Protein AF-A0A662RLG1-F1 (afdb_monomer)

Structure (mmCIF, N/CA/C/O backbone):
data_AF-A0A662RLG1-F1
#
_entry.id   AF-A0A662RLG1-F1
#
loop_
_atom_site.group_PDB
_atom_site.id
_atom_site.type_symbol
_atom_site.label_atom_id
_atom_site.label_alt_id
_atom_site.label_comp_id
_atom_site.label_asym_id
_atom_site.label_entity_id
_atom_site.label_seq_id
_atom_site.pdbx_PDB_ins_code
_atom_site.Cartn_x
_atom_site.Cartn_y
_atom_site.Cartn_z
_atom_site.occupancy
_atom_site.B_iso_or_equiv
_atom_site.auth_seq_id
_atom_site.auth_comp_id
_atom_site.auth_asym_id
_atom_site.auth_atom_id
_atom_site.pdbx_PDB_model_num
ATOM 1 N N . MET A 1 1 ? -7.743 -9.412 3.024 1.00 94.62 1 MET A N 1
ATOM 2 C CA . MET A 1 1 ? -6.573 -8.626 2.579 1.00 94.62 1 MET A CA 1
ATOM 3 C C . MET A 1 1 ? -7.045 -7.561 1.596 1.00 94.62 1 MET A C 1
ATOM 5 O O . MET A 1 1 ? -7.897 -7.882 0.775 1.00 94.62 1 MET A O 1
ATOM 9 N N . LEU A 1 2 ? -6.546 -6.326 1.684 1.00 97.62 2 LEU A N 1
ATOM 10 C CA . LEU A 1 2 ? -6.850 -5.233 0.754 1.00 97.62 2 LEU A CA 1
ATOM 11 C C . LEU A 1 2 ? -5.722 -5.085 -0.276 1.00 97.62 2 LEU A C 1
ATOM 13 O O . LEU A 1 2 ? -4.575 -4.855 0.095 1.00 97.62 2 LEU A O 1
ATOM 17 N N . GLY A 1 3 ? -6.049 -5.191 -1.562 1.00 97.00 3 GLY A N 1
ATOM 18 C CA . GLY A 1 3 ? -5.116 -4.896 -2.652 1.00 97.00 3 GLY A CA 1
ATOM 19 C C . GLY A 1 3 ? -5.115 -3.411 -3.018 1.00 97.00 3 GLY A C 1
ATOM 20 O O . GLY A 1 3 ? -6.165 -2.771 -3.035 1.00 97.00 3 GLY A O 1
ATOM 21 N N . THR A 1 4 ? -3.946 -2.867 -3.357 1.00 97.25 4 THR A N 1
ATOM 22 C CA . THR A 1 4 ? -3.765 -1.424 -3.625 1.00 97.25 4 THR A CA 1
ATOM 23 C C . THR A 1 4 ? -3.626 -1.065 -5.111 1.00 97.25 4 THR A C 1
ATOM 25 O O . THR A 1 4 ? -3.422 0.096 -5.458 1.00 97.25 4 THR A O 1
ATOM 28 N N . SER A 1 5 ? -3.811 -2.019 -6.031 1.00 95.81 5 SER A N 1
ATOM 29 C CA . SER A 1 5 ? -3.735 -1.753 -7.477 1.00 95.81 5 SER A CA 1
ATOM 30 C C . SER A 1 5 ? -4.7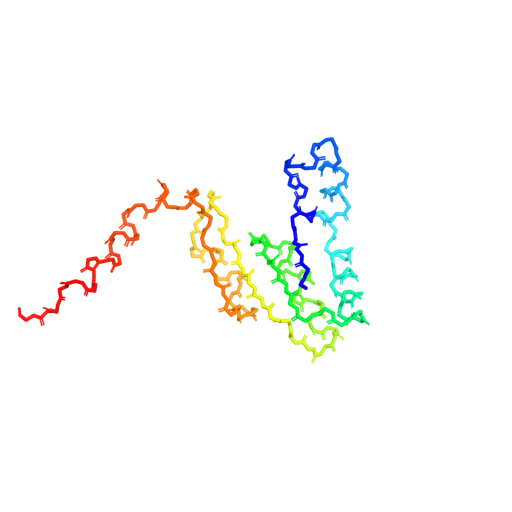49 -0.719 -8.003 1.00 95.81 5 SER A C 1
ATOM 32 O O . SER A 1 5 ? -4.381 0.035 -8.914 1.00 95.81 5 SER A O 1
ATOM 34 N N . PRO A 1 6 ? -5.984 -0.584 -7.461 1.00 95.62 6 PRO A N 1
ATOM 35 C CA . PRO A 1 6 ? -6.868 0.509 -7.861 1.00 95.62 6 PRO A CA 1
ATOM 36 C C . PRO A 1 6 ? -6.279 1.873 -7.500 1.00 95.62 6 PRO A C 1
ATOM 38 O O . PRO A 1 6 ? -6.449 2.824 -8.252 1.00 95.62 6 PRO A O 1
ATOM 41 N N . PHE A 1 7 ? -5.528 1.982 -6.402 1.00 97.25 7 PHE A N 1
ATOM 42 C CA . PHE A 1 7 ? -5.014 3.267 -5.925 1.00 97.25 7 PHE A CA 1
ATOM 43 C C . PHE A 1 7 ? -4.028 3.913 -6.888 1.00 97.25 7 PHE A C 1
ATOM 45 O O . PHE A 1 7 ? -4.020 5.131 -7.036 1.00 97.25 7 PHE A O 1
ATOM 52 N N . ILE A 1 8 ? -3.251 3.100 -7.602 1.00 95.31 8 ILE A N 1
ATOM 53 C CA . ILE A 1 8 ? -2.325 3.582 -8.631 1.00 95.31 8 ILE A CA 1
ATOM 54 C C . ILE A 1 8 ? -2.990 3.744 -10.004 1.00 95.31 8 ILE A C 1
ATOM 56 O O . ILE A 1 8 ? -2.367 4.281 -10.923 1.00 95.31 8 ILE A O 1
ATOM 60 N N . GLY A 1 9 ? -4.239 3.291 -10.155 1.00 95.75 9 GLY A N 1
ATOM 61 C CA . GLY A 1 9 ? -4.904 3.178 -11.449 1.00 95.75 9 GLY A CA 1
ATOM 62 C C . GLY A 1 9 ? -4.171 2.207 -12.370 1.00 95.75 9 GLY A C 1
ATOM 63 O O . GLY A 1 9 ? -3.779 2.585 -13.469 1.00 95.75 9 GLY A O 1
ATOM 64 N N . ALA A 1 10 ? -3.937 0.974 -11.912 1.00 94.31 10 ALA A N 1
ATOM 65 C CA . ALA A 1 10 ? -3.204 -0.022 -12.691 1.00 94.31 10 ALA A CA 1
ATOM 66 C C . ALA A 1 10 ? -3.832 -0.252 -14.082 1.00 94.31 10 ALA A C 1
ATOM 68 O O . ALA A 1 10 ? -5.057 -0.295 -14.230 1.00 94.31 10 ALA A O 1
ATOM 69 N N . ALA A 1 11 ? -2.990 -0.454 -15.099 1.00 93.19 11 ALA A N 1
ATOM 70 C CA . ALA A 1 11 ? -3.417 -0.545 -16.499 1.00 93.19 11 ALA A CA 1
ATOM 71 C C . ALA A 1 11 ? -4.444 -1.665 -16.772 1.00 93.19 11 ALA A C 1
ATOM 73 O O . ALA A 1 11 ? -5.285 -1.521 -17.658 1.00 93.19 11 ALA A O 1
ATOM 74 N N . GLN A 1 12 ? -4.450 -2.732 -15.963 1.00 94.56 12 GLN A N 1
ATOM 75 C CA . GLN A 1 12 ? -5.429 -3.828 -16.033 1.00 94.56 12 GLN A CA 1
ATOM 76 C C . GLN A 1 12 ? -6.898 -3.376 -15.913 1.00 94.56 12 GLN A C 1
ATOM 78 O O . GLN A 1 12 ? -7.798 -4.085 -16.349 1.00 94.56 12 GLN A O 1
ATOM 83 N N . PHE A 1 13 ? -7.163 -2.184 -15.362 1.00 95.06 13 PHE A N 1
ATOM 84 C CA . PHE A 1 13 ? -8.514 -1.617 -15.281 1.00 95.06 13 PHE A CA 1
ATOM 85 C C . PHE A 1 13 ? -8.976 -0.916 -16.574 1.00 95.06 13 PHE A C 1
ATOM 87 O O . PHE A 1 13 ? -10.088 -0.375 -16.621 1.00 95.06 13 PHE A O 1
ATOM 94 N N . GLY A 1 14 ? -8.147 -0.888 -17.623 1.00 96.69 14 GLY A N 1
ATOM 95 C CA . GLY A 1 14 ? -8.458 -0.244 -18.899 1.00 96.69 14 GLY A CA 1
ATOM 96 C C . GLY A 1 14 ? -8.835 1.229 -18.722 1.00 96.69 14 GLY A C 1
ATOM 97 O O . GLY A 1 14 ? -8.206 1.962 -17.963 1.00 96.69 14 GLY A O 1
ATOM 98 N N . ARG A 1 15 ? -9.920 1.677 -19.366 1.00 95.38 15 ARG A N 1
ATOM 99 C CA . ARG A 1 15 ? -10.377 3.082 -19.291 1.00 95.38 15 ARG A CA 1
ATOM 100 C C . ARG A 1 15 ? -10.699 3.559 -17.866 1.00 95.38 15 ARG A C 1
ATOM 102 O O . ARG A 1 15 ? -10.621 4.755 -17.598 1.00 95.38 15 ARG A O 1
ATOM 109 N N . LYS A 1 16 ? -11.030 2.649 -16.938 1.00 96.56 16 LYS A N 1
ATOM 110 C CA . LYS A 1 16 ? -11.327 2.998 -15.535 1.00 96.56 16 LYS A CA 1
ATOM 111 C C . LYS A 1 16 ? -10.075 3.382 -14.743 1.00 96.56 16 LYS A C 1
ATOM 113 O O . LYS A 1 16 ? -10.198 4.088 -13.744 1.00 96.56 16 LYS A O 1
ATOM 118 N N . ALA A 1 17 ? -8.889 2.974 -15.202 1.00 97.19 17 ALA A N 1
ATOM 119 C CA . ALA A 1 17 ? -7.610 3.277 -14.565 1.00 97.19 17 ALA A CA 1
ATOM 120 C C . ALA A 1 17 ? -7.430 4.781 -14.309 1.00 97.19 17 ALA A C 1
ATOM 122 O O . ALA A 1 17 ? -7.058 5.181 -13.208 1.00 97.19 17 ALA A O 1
ATOM 123 N N . TYR A 1 18 ? -7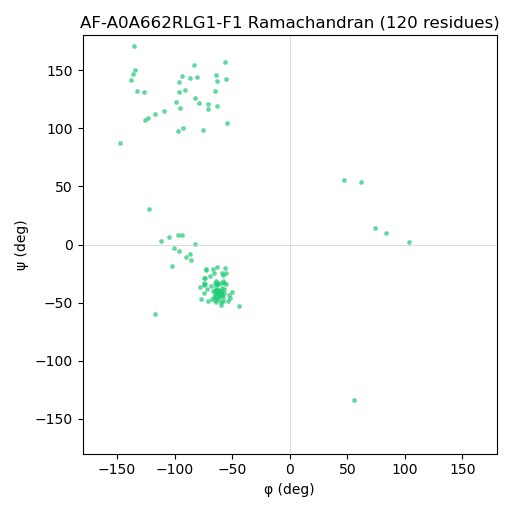.782 5.616 -15.292 1.00 95.94 18 TYR A N 1
ATOM 124 C CA . TYR A 1 18 ? -7.710 7.072 -15.167 1.00 95.94 18 TYR A CA 1
ATOM 125 C C . TYR A 1 18 ? -8.609 7.607 -14.042 1.00 95.94 18 TYR A C 1
ATOM 127 O O . TYR A 1 18 ? -8.175 8.420 -13.225 1.00 95.94 18 TYR A O 1
ATOM 135 N N . GLY A 1 19 ? -9.847 7.109 -13.961 1.00 97.12 19 GLY A N 1
ATOM 136 C CA . GLY A 1 19 ? -10.789 7.482 -12.906 1.00 97.12 19 GLY A CA 1
ATOM 137 C C . GLY A 1 19 ? -10.275 7.099 -11.520 1.00 97.12 19 GLY A C 1
ATOM 138 O O . GLY A 1 19 ? -10.295 7.926 -10.610 1.00 97.12 19 GLY A O 1
ATOM 139 N N . TYR A 1 20 ? -9.740 5.886 -11.372 1.00 97.06 20 TYR A N 1
ATOM 140 C CA . TYR A 1 20 ? -9.152 5.452 -10.107 1.00 97.06 20 TYR A CA 1
ATOM 141 C C . TYR A 1 20 ? -7.915 6.262 -9.723 1.00 97.06 20 TYR A C 1
ATOM 143 O O . TYR A 1 20 ? -7.801 6.690 -8.576 1.00 97.06 20 TYR A O 1
ATOM 151 N N . ARG A 1 21 ? -7.025 6.553 -10.677 1.00 95.44 21 ARG A N 1
ATOM 152 C CA . ARG A 1 21 ? -5.833 7.365 -10.417 1.00 95.44 21 ARG A CA 1
ATOM 153 C C . ARG A 1 21 ? -6.198 8.774 -9.947 1.00 95.44 21 ARG A C 1
ATOM 155 O O . ARG A 1 21 ? -5.620 9.262 -8.981 1.00 95.44 21 ARG A O 1
ATOM 162 N N . LYS A 1 22 ? -7.202 9.402 -10.570 1.00 95.88 22 LYS A N 1
ATOM 163 C CA . LYS A 1 22 ? -7.729 10.705 -10.136 1.00 95.88 22 LYS A CA 1
ATOM 164 C C . LYS A 1 22 ? -8.356 10.641 -8.741 1.00 95.88 22 LYS A C 1
ATOM 166 O O . LYS A 1 22 ? -8.184 11.568 -7.957 1.00 95.88 22 LYS A O 1
ATOM 171 N N . LEU A 1 23 ? -9.083 9.566 -8.441 1.00 96.75 23 LEU A N 1
ATOM 172 C CA . LEU A 1 23 ? -9.788 9.406 -7.171 1.00 96.75 23 LEU A CA 1
ATOM 173 C C . LEU A 1 23 ? -8.847 9.102 -5.998 1.00 96.75 23 LEU A C 1
ATOM 175 O O . LEU A 1 23 ? -9.131 9.537 -4.884 1.00 96.75 23 LEU A O 1
ATOM 179 N N . PHE A 1 24 ? -7.763 8.362 -6.238 1.00 96.81 24 PHE A N 1
ATOM 180 C CA . PHE A 1 24 ? -6.907 7.817 -5.183 1.00 96.81 24 PHE A CA 1
ATOM 181 C C . PHE A 1 24 ? -5.481 8.357 -5.220 1.00 96.81 24 PHE A C 1
ATOM 183 O O . PHE A 1 24 ? -5.065 8.991 -4.262 1.00 96.81 24 PHE A O 1
ATOM 190 N N . PHE A 1 25 ? -4.735 8.160 -6.312 1.00 95.69 25 PHE A N 1
ATOM 191 C CA . PHE A 1 25 ? -3.304 8.496 -6.362 1.00 95.69 25 PHE A CA 1
ATOM 192 C C . PHE A 1 25 ? -3.014 9.971 -6.045 1.00 95.69 25 PHE A C 1
ATOM 194 O O . PHE A 1 25 ? -1.989 10.292 -5.458 1.00 95.69 25 PHE A O 1
ATOM 201 N N . HIS A 1 26 ? -3.933 10.864 -6.418 1.00 93.81 26 HIS A N 1
ATOM 202 C CA . HIS A 1 26 ? -3.840 12.304 -6.161 1.00 93.81 26 HIS A CA 1
ATOM 203 C C . HIS A 1 26 ? -4.613 12.760 -4.911 1.00 93.81 26 HIS A C 1
ATOM 205 O O . HIS A 1 26 ? -4.775 13.958 -4.692 1.00 93.81 26 HIS A O 1
ATOM 211 N N . ASN A 1 27 ? -5.136 11.825 -4.114 1.00 96.25 27 ASN A N 1
ATOM 212 C CA . ASN A 1 27 ? -5.925 12.115 -2.922 1.00 96.25 27 ASN A CA 1
ATOM 213 C C . ASN A 1 27 ? -5.713 11.040 -1.839 1.00 96.25 27 ASN A C 1
ATOM 215 O O . ASN A 1 27 ? -6.479 10.080 -1.712 1.00 96.25 27 ASN A O 1
ATOM 219 N N . GLU A 1 28 ? -4.686 11.243 -1.012 1.00 97.19 28 GLU A N 1
ATOM 220 C CA . GLU A 1 28 ? -4.341 10.358 0.110 1.00 97.19 28 GLU A CA 1
ATOM 221 C C . GLU A 1 28 ? -5.481 10.188 1.123 1.00 97.19 28 GLU A C 1
ATOM 223 O O . GLU A 1 28 ? -5.653 9.105 1.682 1.00 97.19 28 GLU A O 1
ATOM 228 N N . SER A 1 29 ? -6.329 11.207 1.304 1.00 98.00 29 SER A N 1
ATOM 229 C CA . SER A 1 29 ? -7.485 11.141 2.209 1.00 98.00 29 SER A CA 1
ATOM 230 C C . SER A 1 29 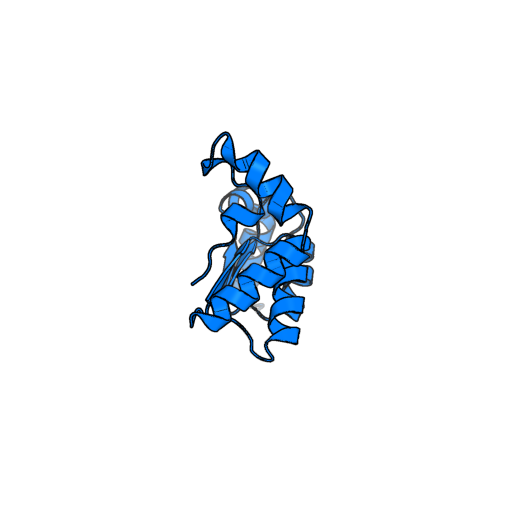? -8.487 10.064 1.781 1.00 98.00 29 SER A C 1
ATOM 232 O O . SER A 1 29 ? -9.008 9.325 2.620 1.00 98.00 29 SER A O 1
ATOM 234 N N . ASN A 1 30 ? -8.719 9.913 0.474 1.00 98.31 30 ASN A N 1
ATOM 235 C CA . ASN A 1 30 ? -9.601 8.867 -0.044 1.00 98.31 30 ASN A CA 1
ATOM 236 C C . ASN A 1 30 ? -9.023 7.467 0.188 1.00 98.31 30 ASN A C 1
ATOM 238 O O . ASN A 1 30 ? -9.763 6.557 0.564 1.00 98.31 30 ASN A O 1
ATOM 242 N N . MET A 1 31 ? -7.710 7.295 0.005 1.00 98.31 31 MET A N 1
ATOM 243 C CA . MET A 1 31 ? -7.032 6.025 0.287 1.00 98.31 31 MET A CA 1
ATOM 244 C C . MET A 1 31 ? -7.090 5.690 1.782 1.00 98.31 31 MET A C 1
ATOM 246 O O . MET A 1 31 ? -7.518 4.593 2.142 1.00 98.31 31 MET A O 1
ATOM 250 N N . LYS A 1 32 ? -6.773 6.658 2.653 1.00 98.50 32 LYS A N 1
ATOM 251 C CA . LYS A 1 32 ? -6.862 6.534 4.117 1.00 98.50 32 LYS A CA 1
ATOM 252 C C . LYS A 1 32 ? -8.252 6.082 4.567 1.00 98.50 32 LYS A C 1
ATOM 254 O O . LYS A 1 32 ? -8.376 5.117 5.317 1.00 98.50 32 LYS A O 1
ATOM 259 N N . ARG A 1 33 ? -9.312 6.729 4.065 1.00 98.38 33 ARG A N 1
ATOM 260 C CA . ARG A 1 33 ? -10.704 6.344 4.361 1.00 98.38 33 ARG A CA 1
ATOM 261 C C . ARG A 1 33 ? -10.990 4.894 3.978 1.00 98.38 33 ARG A C 1
ATOM 263 O O . ARG A 1 33 ? -11.699 4.209 4.712 1.00 98.38 33 ARG A O 1
ATOM 270 N N . LEU A 1 34 ? -10.442 4.413 2.859 1.00 98.06 34 LEU A N 1
ATOM 271 C CA . LEU A 1 34 ? -10.635 3.028 2.435 1.00 98.06 34 LEU A CA 1
ATOM 272 C C . LEU A 1 34 ? -9.860 2.038 3.312 1.00 98.06 34 LEU A C 1
ATOM 274 O O . LEU A 1 34 ? -10.405 0.981 3.629 1.00 98.06 34 LEU A O 1
ATOM 278 N N . PHE A 1 35 ? -8.643 2.377 3.747 1.00 98.50 35 PHE A N 1
ATOM 279 C CA . PHE A 1 35 ? -7.893 1.571 4.717 1.00 98.50 35 PHE A CA 1
ATOM 280 C C . PHE A 1 35 ? -8.660 1.435 6.036 1.00 98.50 35 PHE A C 1
ATOM 282 O O . PHE A 1 35 ? -8.946 0.315 6.459 1.00 98.50 35 PHE A O 1
ATOM 289 N N . ILE A 1 36 ? -9.095 2.556 6.620 1.00 98.56 36 ILE A N 1
ATOM 290 C CA . ILE A 1 36 ? -9.887 2.570 7.860 1.00 98.56 36 ILE A CA 1
ATOM 291 C C . ILE A 1 36 ? -11.171 1.771 7.679 1.00 98.56 36 ILE A C 1
ATOM 293 O O . ILE A 1 36 ? -11.470 0.880 8.473 1.00 98.56 36 ILE A O 1
ATOM 297 N N . LYS A 1 37 ? -11.916 2.020 6.594 1.00 98.31 37 LYS A N 1
ATOM 298 C CA . LYS A 1 37 ? -13.157 1.286 6.346 1.00 98.31 37 LYS A CA 1
ATOM 299 C C . LYS A 1 37 ? -12.904 -0.215 6.222 1.00 98.31 37 LYS A C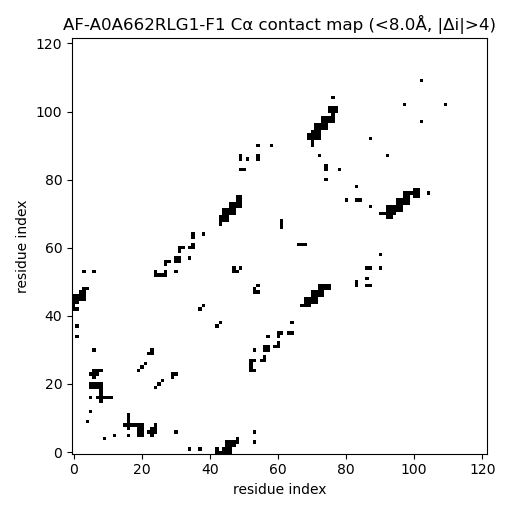 1
ATOM 301 O O . LYS A 1 37 ? -13.673 -0.993 6.781 1.00 98.31 37 LYS A O 1
ATOM 306 N N . SER A 1 38 ? -11.824 -0.620 5.559 1.00 98.00 38 SER A N 1
ATOM 307 C CA . SER A 1 38 ? -11.435 -2.029 5.445 1.00 98.00 38 SER A CA 1
ATOM 308 C C . SER A 1 38 ? -11.135 -2.647 6.814 1.00 98.00 38 SER 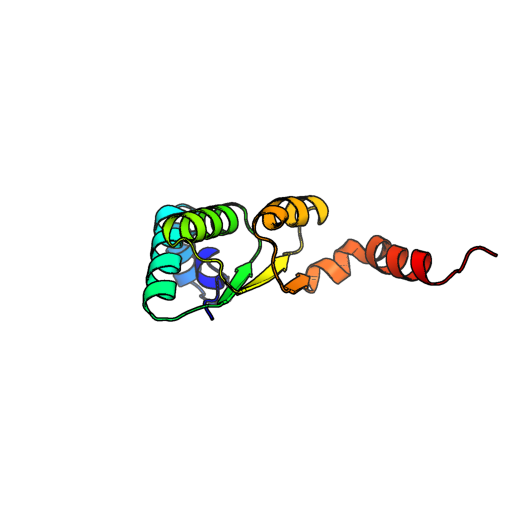A C 1
ATOM 310 O O . SER A 1 38 ? -11.630 -3.739 7.095 1.00 98.00 38 SER A O 1
ATOM 312 N N . ALA A 1 39 ? -10.424 -1.938 7.696 1.00 97.94 39 ALA A N 1
ATOM 313 C CA . ALA A 1 39 ? -10.191 -2.391 9.069 1.00 97.94 39 ALA A CA 1
ATOM 314 C C . ALA A 1 39 ? -11.501 -2.590 9.848 1.00 97.94 39 ALA A C 1
ATOM 316 O O . ALA A 1 39 ? -11.673 -3.630 10.482 1.00 97.94 39 ALA A O 1
ATOM 317 N N . THR A 1 40 ? -12.472 -1.669 9.726 1.00 97.31 40 THR A N 1
ATOM 318 C CA . THR A 1 40 ? -13.793 -1.825 10.382 1.00 97.31 40 THR A CA 1
ATO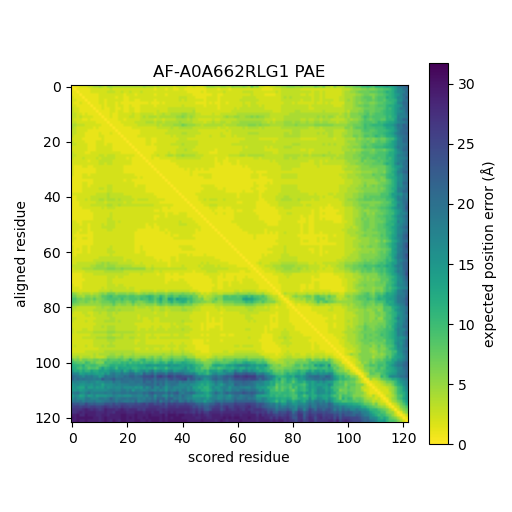M 319 C C . THR A 1 40 ? -14.588 -3.035 9.883 1.00 97.31 40 THR A C 1
ATOM 321 O O . THR A 1 40 ? -15.510 -3.485 10.555 1.00 97.31 40 THR A O 1
ATOM 324 N N . LEU A 1 41 ? -14.244 -3.563 8.706 1.00 97.94 41 LEU A N 1
ATOM 325 C CA . LEU A 1 41 ? -14.837 -4.768 8.124 1.00 97.94 41 LEU A CA 1
ATOM 326 C C . LEU A 1 41 ? -14.035 -6.038 8.463 1.00 97.94 41 LEU A C 1
ATOM 328 O O . LEU A 1 41 ? -14.302 -7.098 7.903 1.00 97.94 41 LEU A O 1
ATOM 332 N N . GLY A 1 42 ? -13.041 -5.942 9.351 1.00 97.62 42 GLY A N 1
ATOM 333 C CA . GLY A 1 42 ? -12.209 -7.067 9.777 1.00 97.62 42 GLY A CA 1
ATOM 334 C C . GLY A 1 42 ? -11.041 -7.383 8.839 1.00 97.62 42 GLY A C 1
ATOM 335 O O . GLY A 1 42 ? -10.382 -8.408 9.007 1.00 97.62 42 GLY A O 1
ATOM 336 N N . VAL A 1 43 ? -10.740 -6.530 7.852 1.00 98.25 43 VAL A N 1
ATOM 337 C CA . VAL A 1 43 ? -9.529 -6.699 7.039 1.00 98.25 43 VAL A CA 1
ATOM 338 C C . VAL A 1 43 ? -8.308 -6.368 7.892 1.00 98.25 43 VAL A C 1
ATOM 340 O O . VAL A 1 43 ? -8.171 -5.245 8.360 1.00 98.25 43 VAL A O 1
ATOM 343 N N . LYS A 1 44 ? -7.401 -7.336 8.046 1.00 97.69 44 LYS A N 1
ATOM 344 C CA . LYS A 1 44 ? -6.166 -7.194 8.838 1.00 97.69 44 LYS A CA 1
ATOM 345 C C . LYS A 1 44 ? -4.874 -7.206 8.017 1.00 97.69 44 LYS A C 1
ATOM 347 O O . LYS A 1 44 ? -3.800 -7.144 8.589 1.00 97.69 44 LYS A O 1
ATOM 352 N N . ALA A 1 45 ? -4.963 -7.285 6.688 1.00 98.44 45 ALA A N 1
ATOM 353 C CA . ALA A 1 45 ? -3.790 -7.344 5.816 1.00 98.44 45 ALA A CA 1
ATOM 354 C C . ALA A 1 45 ? -3.922 -6.437 4.589 1.00 98.44 45 ALA A C 1
ATOM 356 O O . ALA A 1 45 ? -5.020 -6.323 4.029 1.00 98.44 45 ALA A O 1
ATOM 357 N N . VAL A 1 46 ? -2.806 -5.873 4.130 1.00 98.56 46 VAL A N 1
ATOM 358 C CA . VAL A 1 46 ? -2.685 -5.012 2.949 1.00 98.56 46 VAL A CA 1
ATOM 359 C C . VAL A 1 46 ? -1.597 -5.555 2.023 1.00 98.56 46 VAL A C 1
ATOM 361 O O . VAL A 1 46 ? -0.473 -5.803 2.444 1.00 98.56 46 VAL A O 1
ATOM 364 N N . GLN A 1 47 ? -1.918 -5.683 0.737 1.00 97.94 47 GLN A N 1
ATOM 365 C CA . GLN A 1 47 ? -0.919 -5.839 -0.316 1.00 97.94 47 GLN A CA 1
ATOM 366 C C . GLN A 1 47 ? -0.581 -4.448 -0.866 1.00 97.94 47 GLN A C 1
ATOM 368 O O . GLN A 1 47 ? -1.348 -3.870 -1.649 1.00 97.94 47 GLN A O 1
ATOM 373 N N . LEU A 1 48 ? 0.541 -3.889 -0.417 1.00 98.06 48 LEU A N 1
ATOM 374 C CA . LEU A 1 48 ? 0.943 -2.506 -0.660 1.00 98.06 48 LEU A CA 1
ATOM 375 C C . LEU A 1 48 ? 1.875 -2.412 -1.869 1.00 98.06 48 LEU A C 1
ATOM 377 O O . LEU A 1 48 ? 2.988 -2.917 -1.832 1.00 98.06 48 LEU A O 1
ATOM 381 N N . ILE A 1 49 ? 1.472 -1.704 -2.919 1.00 96.19 49 ILE A N 1
ATOM 382 C CA . ILE A 1 49 ? 2.397 -1.301 -3.981 1.00 96.19 49 ILE A CA 1
ATOM 383 C C . ILE A 1 49 ? 3.133 -0.045 -3.513 1.00 96.19 49 ILE A C 1
ATOM 385 O O . ILE A 1 49 ? 2.493 0.936 -3.125 1.00 96.19 49 ILE A O 1
ATOM 389 N N . VAL A 1 50 ? 4.466 -0.068 -3.540 1.00 95.75 50 VAL A N 1
ATOM 390 C CA . VAL A 1 50 ? 5.283 0.996 -2.946 1.00 95.75 50 VAL A CA 1
ATOM 391 C C . VAL A 1 50 ? 5.278 2.251 -3.818 1.00 95.75 50 VAL A C 1
ATOM 393 O O . VAL A 1 50 ? 6.021 2.379 -4.789 1.00 95.75 50 VAL A O 1
ATOM 396 N N . TYR A 1 51 ? 4.422 3.191 -3.428 1.00 95.50 51 TYR A N 1
ATOM 397 C CA . TYR A 1 51 ? 4.383 4.571 -3.893 1.00 95.50 51 TYR A CA 1
ATOM 398 C C . TYR A 1 51 ? 4.132 5.482 -2.695 1.00 95.50 51 TYR A C 1
ATOM 400 O O . TYR A 1 51 ? 3.324 5.154 -1.827 1.00 95.50 51 TYR A O 1
ATOM 408 N N . GLU A 1 52 ? 4.783 6.641 -2.673 1.00 95.62 52 GLU A N 1
ATOM 409 C CA . GLU A 1 52 ? 4.734 7.578 -1.545 1.00 95.62 52 GLU A CA 1
ATOM 410 C C . GLU A 1 52 ? 3.304 7.935 -1.097 1.00 95.62 52 GLU A C 1
ATOM 412 O O . GLU A 1 52 ? 3.022 7.760 0.090 1.00 95.62 52 GLU A O 1
ATOM 417 N N . PRO A 1 53 ? 2.347 8.264 -1.993 1.00 97.06 53 PRO A N 1
ATOM 418 C CA . PRO A 1 53 ? 0.984 8.572 -1.561 1.00 97.06 53 PRO A CA 1
ATOM 419 C C . PRO A 1 53 ? 0.269 7.41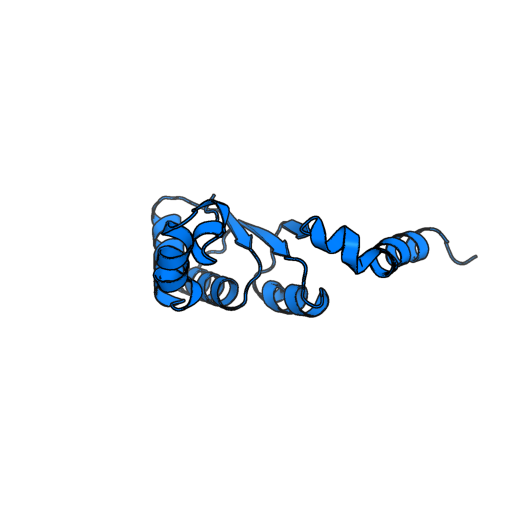0 -0.862 1.00 97.06 53 PRO A C 1
ATOM 421 O O . PRO A 1 53 ? -0.531 7.611 0.050 1.00 97.06 53 PRO A O 1
ATOM 424 N N . LEU A 1 54 ? 0.552 6.173 -1.281 1.00 97.44 54 LEU A N 1
ATOM 425 C CA . LEU A 1 54 ? -0.052 4.975 -0.698 1.00 97.44 54 LEU A CA 1
ATOM 426 C C . LEU A 1 54 ? 0.549 4.679 0.679 1.00 97.44 54 LEU A C 1
ATOM 428 O O . LEU A 1 54 ? -0.187 4.341 1.604 1.00 97.44 54 LEU A O 1
ATOM 432 N N . VAL A 1 55 ? 1.871 4.826 0.807 1.00 97.88 55 VAL A N 1
ATOM 433 C CA . VAL A 1 55 ? 2.608 4.643 2.065 1.00 97.88 55 VAL A CA 1
ATOM 434 C C . VAL A 1 55 ? 2.146 5.662 3.103 1.00 97.88 55 VAL A C 1
ATOM 436 O O . VAL A 1 55 ? 1.813 5.280 4.225 1.00 97.88 55 VAL A O 1
ATOM 439 N N . ASN A 1 56 ? 2.046 6.936 2.715 1.00 98.19 56 ASN A N 1
ATOM 440 C CA . ASN A 1 56 ? 1.542 8.004 3.577 1.00 98.19 56 ASN A CA 1
ATOM 441 C C . ASN A 1 56 ? 0.109 7.715 4.038 1.00 98.19 56 ASN A C 1
ATOM 443 O O . ASN A 1 56 ? -0.175 7.742 5.235 1.00 98.19 56 ASN A O 1
ATOM 447 N N . ALA A 1 57 ? -0.782 7.369 3.103 1.00 98.38 57 ALA A N 1
ATOM 448 C CA . ALA A 1 57 ? -2.176 7.080 3.418 1.00 98.38 57 ALA A CA 1
ATOM 449 C C . ALA A 1 57 ? -2.349 5.871 4.352 1.00 98.38 57 ALA A C 1
ATOM 451 O O . ALA A 1 57 ? -3.207 5.916 5.235 1.00 98.38 57 ALA A O 1
ATOM 452 N N . LEU A 1 58 ? -1.553 4.809 4.175 1.00 98.50 58 LEU A N 1
ATOM 453 C CA . LEU A 1 58 ? -1.580 3.642 5.058 1.00 98.50 58 LEU A CA 1
ATOM 454 C C . LEU A 1 58 ? -1.064 3.996 6.456 1.00 98.50 58 LEU A C 1
ATOM 45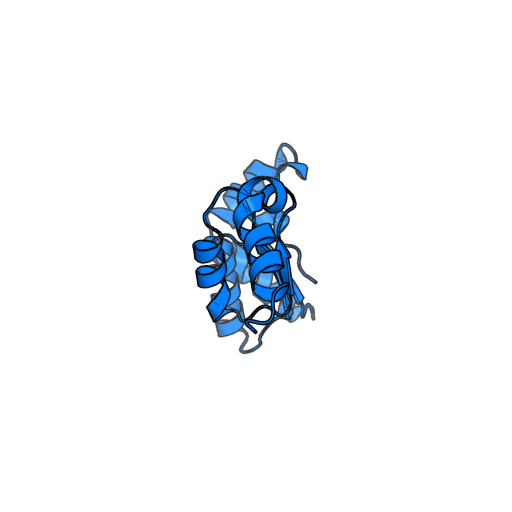6 O O . LEU A 1 58 ? -1.742 3.702 7.436 1.00 98.50 58 LEU A O 1
ATOM 460 N N . ARG A 1 59 ? 0.071 4.699 6.552 1.00 98.19 59 ARG A N 1
ATOM 461 C CA . ARG A 1 59 ? 0.641 5.129 7.839 1.00 98.19 59 ARG A CA 1
ATOM 462 C C . ARG A 1 59 ? -0.339 5.988 8.637 1.00 98.19 59 ARG A C 1
ATOM 464 O O . ARG A 1 59 ? -0.526 5.783 9.833 1.00 98.19 59 ARG A O 1
ATOM 471 N N . GLU A 1 60 ? -0.982 6.948 7.976 1.00 98.38 60 GLU A N 1
ATOM 472 C CA . GLU A 1 60 ? -1.985 7.804 8.616 1.00 98.38 60 GLU A CA 1
ATOM 473 C C . GLU A 1 60 ? -3.268 7.044 8.977 1.00 98.38 60 GLU A C 1
ATOM 475 O O . GLU A 1 60 ? -3.967 7.447 9.907 1.00 98.38 60 GLU A O 1
ATOM 480 N N . ALA A 1 61 ? -3.598 5.964 8.262 1.00 98.25 61 ALA A N 1
ATOM 481 C CA . ALA A 1 61 ? -4.698 5.079 8.632 1.00 98.25 61 ALA A CA 1
ATOM 482 C C . ALA A 1 61 ? -4.356 4.259 9.883 1.00 98.25 61 ALA A C 1
ATOM 484 O O . ALA A 1 61 ? -5.144 4.268 10.821 1.00 98.25 61 ALA A O 1
ATOM 485 N N . GLU A 1 62 ? -3.187 3.615 9.942 1.00 97.94 62 GLU A N 1
ATOM 486 C CA . GLU A 1 62 ? -2.742 2.851 11.122 1.00 97.94 62 GLU A CA 1
ATOM 487 C C . GLU A 1 62 ? -2.671 3.725 12.373 1.00 97.94 62 GLU A C 1
ATOM 489 O O . GLU A 1 62 ? -3.173 3.347 13.430 1.00 97.94 62 GLU A O 1
ATOM 494 N N . LYS A 1 63 ? -2.136 4.944 12.236 1.00 97.88 63 LYS A N 1
ATOM 495 C CA . LYS A 1 63 ? -2.095 5.922 13.327 1.00 97.88 63 LYS A CA 1
ATOM 496 C C . LYS A 1 63 ? -3.488 6.279 13.856 1.00 97.88 63 LYS A C 1
ATOM 498 O O . LYS A 1 63 ? -3.639 6.49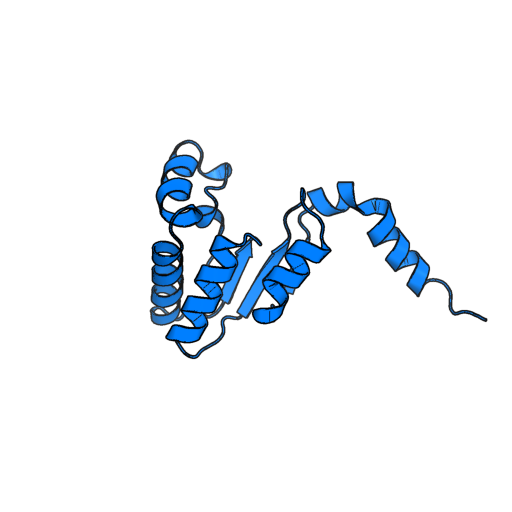0 15.054 1.00 97.88 63 LYS A O 1
ATOM 503 N N . GLU A 1 64 ? -4.488 6.381 12.979 1.00 98.12 64 GLU A N 1
ATOM 504 C CA . GLU A 1 64 ? -5.867 6.704 13.370 1.00 98.12 64 GLU A CA 1
ATOM 505 C C . GLU A 1 64 ? -6.610 5.498 13.961 1.00 98.12 64 GLU A C 1
ATOM 507 O O . GLU A 1 64 ? -7.385 5.663 14.898 1.00 98.12 64 GLU A O 1
ATOM 512 N N . ILE A 1 65 ? -6.367 4.294 13.439 1.00 96.75 65 ILE A N 1
ATOM 513 C CA . ILE A 1 65 ? -6.985 3.051 13.928 1.00 96.75 65 ILE A CA 1
ATOM 514 C C . ILE A 1 65 ? -6.350 2.615 15.259 1.00 96.75 65 ILE A C 1
ATOM 516 O O . ILE A 1 65 ? -7.015 1.979 16.072 1.00 96.75 65 ILE A O 1
ATOM 520 N N . GLY A 1 66 ? -5.077 2.955 15.487 1.00 96.75 66 GLY A N 1
ATOM 521 C CA . GLY A 1 66 ? -4.299 2.483 16.634 1.00 96.75 66 GLY A CA 1
ATOM 522 C C . GLY A 1 66 ? -3.864 1.018 16.514 1.00 96.75 66 GLY A C 1
ATOM 523 O O . GLY A 1 66 ? -3.451 0.423 17.504 1.00 96.75 66 GLY A O 1
ATOM 524 N N . GLU A 1 67 ? -3.958 0.437 15.316 1.00 94.00 67 GLU A N 1
ATOM 525 C CA . GLU A 1 67 ? -3.560 -0.937 15.006 1.00 94.00 67 GLU A CA 1
ATOM 526 C C . GLU A 1 67 ? -2.747 -0.970 13.707 1.00 94.00 67 GLU A C 1
ATOM 528 O O . GLU A 1 67 ? -2.981 -0.167 12.800 1.00 94.00 67 GLU A O 1
ATOM 533 N N . HIS A 1 68 ? -1.837 -1.940 13.607 1.00 96.75 68 HIS A N 1
ATOM 534 C CA . HIS A 1 68 ? -1.064 -2.208 12.397 1.00 96.75 68 HIS A CA 1
ATOM 535 C C . HIS A 1 68 ? -1.739 -3.269 11.527 1.00 96.75 68 HIS A C 1
ATOM 537 O O . HIS A 1 68 ? -2.349 -4.221 12.030 1.00 96.75 68 HIS A O 1
ATOM 543 N N . PHE A 1 69 ? -1.621 -3.116 10.212 1.00 98.31 69 PHE A N 1
ATOM 544 C CA . PHE A 1 69 ? -1.950 -4.171 9.264 1.00 98.31 69 PHE A CA 1
ATOM 545 C C . PHE A 1 69 ? -0.767 -5.124 9.110 1.00 98.31 69 PHE A C 1
ATOM 547 O O . PHE A 1 69 ? 0.381 -4.719 9.215 1.00 98.31 69 PHE A O 1
ATOM 554 N N . PHE A 1 70 ? -1.057 -6.365 8.730 1.00 98.50 70 PHE A N 1
ATOM 555 C CA . PHE A 1 70 ? -0.071 -7.212 8.071 1.00 98.50 70 PHE A CA 1
ATOM 556 C C . PHE A 1 70 ? 0.171 -6.688 6.647 1.00 98.50 70 PHE A C 1
ATOM 558 O O . PHE A 1 70 ? -0.744 -6.684 5.816 1.00 98.50 70 PHE A O 1
ATOM 565 N N . ILE A 1 71 ? 1.377 -6.241 6.337 1.00 98.62 71 ILE A N 1
ATOM 566 C CA . ILE A 1 71 ? 1.760 -5.589 5.090 1.00 98.62 71 ILE A CA 1
ATOM 567 C C . ILE A 1 71 ? 2.660 -6.507 4.256 1.00 98.62 71 ILE A C 1
ATOM 569 O O . ILE A 1 71 ? 3.823 -6.766 4.561 1.00 98.62 71 ILE A O 1
ATOM 573 N N . ALA A 1 72 ? 2.135 -6.906 3.098 1.00 98.31 72 ALA A N 1
ATOM 574 C CA . ALA A 1 72 ? 2.929 -7.450 2.005 1.00 98.31 72 ALA A CA 1
ATOM 575 C C . ALA A 1 72 ? 3.231 -6.331 0.998 1.00 98.31 72 ALA A C 1
ATOM 577 O O . ALA A 1 72 ? 2.391 -5.984 0.161 1.00 98.31 72 ALA A O 1
ATOM 578 N N . ALA A 1 73 ? 4.418 -5.738 1.095 1.00 97.38 73 ALA A N 1
ATOM 579 C CA . ALA A 1 73 ? 4.872 -4.670 0.217 1.00 97.38 73 ALA A CA 1
ATOM 580 C C . ALA A 1 73 ? 5.404 -5.221 -1.115 1.00 97.38 73 ALA A C 1
ATOM 582 O O . ALA A 1 73 ? 6.030 -6.274 -1.168 1.00 97.38 73 ALA A O 1
ATOM 583 N N . THR A 1 74 ? 5.171 -4.502 -2.209 1.00 95.50 74 THR A N 1
ATOM 584 C CA . THR A 1 74 ? 5.717 -4.786 -3.539 1.00 95.50 74 THR A CA 1
ATOM 585 C C . THR A 1 74 ? 6.478 -3.567 -4.032 1.00 95.50 74 THR A C 1
ATOM 587 O O . THR A 1 74 ? 5.876 -2.538 -4.356 1.00 95.50 74 THR A O 1
ATOM 590 N N . ILE A 1 75 ? 7.802 -3.685 -4.080 1.00 92.31 75 ILE A N 1
ATOM 591 C CA . ILE A 1 75 ? 8.690 -2.656 -4.613 1.00 92.31 75 ILE A CA 1
ATOM 592 C C . ILE A 1 75 ? 8.670 -2.746 -6.146 1.00 92.31 75 ILE A C 1
ATOM 594 O O . ILE A 1 75 ? 8.938 -3.796 -6.739 1.00 92.31 75 ILE A O 1
ATOM 598 N N . MET A 1 76 ? 8.288 -1.640 -6.785 1.00 84.62 76 MET A N 1
ATOM 599 C CA . MET A 1 76 ? 8.097 -1.554 -8.232 1.00 84.62 76 MET A CA 1
ATOM 600 C C . MET A 1 76 ? 9.377 -1.119 -8.937 1.00 84.62 76 MET A C 1
ATOM 602 O O . MET A 1 76 ? 9.965 -0.116 -8.554 1.00 84.62 76 MET A O 1
ATOM 606 N N . GLY A 1 77 ? 9.755 -1.807 -10.020 1.00 77.44 77 GLY A N 1
ATOM 607 C CA . GLY A 1 77 ? 10.886 -1.405 -10.868 1.00 77.44 77 GLY A CA 1
ATOM 608 C C . GLY A 1 77 ? 10.757 0.023 -11.417 1.00 77.44 77 GLY A C 1
ATOM 609 O O . GLY A 1 77 ? 9.655 0.560 -11.539 1.00 77.44 77 GLY A O 1
ATOM 610 N N . GLY A 1 78 ? 11.894 0.632 -11.772 1.00 77.56 78 GLY A N 1
ATOM 611 C CA . GLY A 1 78 ? 11.956 1.969 -12.385 1.00 77.56 78 GLY A CA 1
ATOM 612 C C . GLY A 1 78 ? 12.381 3.112 -11.452 1.00 77.56 78 GLY A C 1
ATOM 613 O O . GLY A 1 78 ? 12.431 4.261 -11.889 1.00 77.56 78 GLY A O 1
ATOM 614 N N . ARG A 1 79 ? 12.710 2.825 -10.186 1.00 78.12 79 ARG A N 1
ATOM 615 C CA . ARG A 1 79 ? 13.368 3.749 -9.239 1.00 78.12 79 ARG A CA 1
ATOM 616 C C . ARG A 1 79 ? 14.487 3.023 -8.484 1.00 78.12 79 ARG A C 1
ATOM 618 O O . ARG A 1 79 ? 14.617 1.808 -8.595 1.00 78.12 79 ARG A O 1
ATOM 625 N N . LYS A 1 80 ? 15.309 3.762 -7.728 1.00 83.94 80 LYS A N 1
ATOM 626 C CA . LYS A 1 80 ? 16.350 3.165 -6.872 1.00 83.94 80 LYS A CA 1
ATOM 627 C C . LYS A 1 80 ? 15.710 2.334 -5.759 1.00 83.94 80 LYS A C 1
ATOM 629 O O . LYS A 1 80 ? 14.826 2.831 -5.064 1.00 83.94 80 LYS A O 1
ATOM 634 N N . PHE A 1 81 ? 16.191 1.111 -5.563 1.00 84.56 81 PHE A N 1
ATOM 635 C CA . PHE A 1 81 ? 15.678 0.185 -4.552 1.00 84.56 81 PHE A CA 1
ATOM 636 C C . PHE A 1 81 ? 15.736 0.772 -3.132 1.00 84.56 81 PHE A C 1
ATOM 638 O O . PHE A 1 81 ? 14.767 0.694 -2.378 1.00 84.56 81 PHE A O 1
ATOM 645 N N . GLU A 1 82 ? 16.832 1.449 -2.790 1.00 87.62 82 GLU A N 1
ATOM 646 C CA . GLU A 1 82 ? 17.050 2.041 -1.468 1.00 87.62 82 GLU A CA 1
ATOM 647 C C . GLU A 1 82 ? 16.043 3.150 -1.156 1.00 87.62 82 GLU A C 1
ATOM 649 O O . GLU A 1 82 ? 15.686 3.359 0.003 1.00 87.62 82 GLU A O 1
ATOM 654 N N . HIS A 1 83 ? 15.573 3.870 -2.178 1.00 90.44 83 HIS A N 1
ATOM 655 C CA . HIS A 1 83 ? 14.542 4.888 -1.996 1.00 90.44 83 HIS A CA 1
ATOM 656 C C . HIS A 1 83 ? 13.231 4.247 -1.527 1.00 90.44 83 HIS A C 1
ATOM 658 O O . HIS A 1 83 ? 12.667 4.675 -0.521 1.00 90.44 83 HIS A O 1
ATOM 664 N N . ASP A 1 84 ? 12.788 3.189 -2.207 1.00 92.31 84 ASP A N 1
ATOM 665 C CA . ASP A 1 84 ? 11.546 2.491 -1.869 1.00 92.31 84 ASP A CA 1
ATOM 666 C C . ASP A 1 84 ? 11.650 1.743 -0.532 1.00 92.31 84 ASP A C 1
ATOM 668 O O . ASP A 1 84 ? 10.696 1.751 0.249 1.00 92.31 84 ASP A O 1
ATOM 672 N N . LEU A 1 85 ? 12.819 1.180 -0.213 1.00 92.06 85 LEU A N 1
ATOM 673 C CA . LEU A 1 85 ? 13.070 0.543 1.081 1.00 92.06 85 LEU A CA 1
ATOM 674 C C . LEU A 1 85 ? 12.993 1.550 2.239 1.00 92.06 85 LEU A C 1
ATOM 676 O O . LEU A 1 85 ? 12.348 1.285 3.255 1.00 92.06 85 LEU A O 1
ATOM 680 N N . ASN A 1 86 ? 13.616 2.722 2.088 1.00 94.31 86 ASN A N 1
ATOM 681 C CA . ASN A 1 86 ? 13.559 3.777 3.101 1.00 94.31 86 ASN A CA 1
ATOM 682 C C . ASN A 1 86 ? 12.137 4.314 3.291 1.00 94.31 86 ASN A C 1
ATOM 684 O O . ASN A 1 86 ? 11.749 4.623 4.418 1.00 94.31 86 ASN A O 1
ATOM 688 N N . LEU A 1 87 ? 11.361 4.388 2.210 1.00 95.81 87 LEU A N 1
ATOM 689 C CA . LEU A 1 87 ? 9.977 4.841 2.242 1.00 95.81 87 LEU A CA 1
ATOM 690 C C . LEU A 1 87 ? 9.082 3.903 3.073 1.00 95.81 87 LEU A C 1
ATOM 692 O O . LEU A 1 87 ? 8.265 4.385 3.855 1.00 95.81 87 LEU A O 1
ATOM 696 N N . ILE A 1 88 ? 9.247 2.581 2.952 1.00 96.44 88 ILE A N 1
ATOM 697 C CA . ILE A 1 88 ? 8.424 1.597 3.685 1.00 96.44 88 ILE A CA 1
ATOM 698 C C . ILE A 1 88 ? 8.987 1.190 5.048 1.00 96.44 88 ILE A C 1
ATOM 700 O O . ILE A 1 88 ? 8.275 0.567 5.831 1.00 96.44 88 ILE A O 1
ATOM 704 N N . LYS A 1 89 ? 10.232 1.555 5.372 1.00 95.19 89 LYS A N 1
ATOM 705 C CA . LYS A 1 89 ? 10.870 1.231 6.658 1.00 95.19 89 LYS A CA 1
ATOM 706 C C . LYS A 1 89 ? 10.016 1.588 7.891 1.00 95.19 89 LYS A C 1
ATOM 708 O O . LYS A 1 89 ? 9.970 0.764 8.802 1.00 95.19 89 LYS A O 1
ATOM 713 N N . PRO A 1 90 ? 9.313 2.741 7.950 1.00 94.50 90 PRO A N 1
ATOM 714 C CA . PRO A 1 90 ? 8.456 3.073 9.090 1.00 94.50 90 PRO A CA 1
ATOM 715 C C . PRO A 1 90 ? 7.229 2.166 9.245 1.00 94.50 90 PRO A C 1
ATOM 717 O O . PRO A 1 90 ? 6.671 2.118 10.333 1.00 94.50 90 PRO A O 1
ATOM 720 N N . LEU A 1 91 ? 6.802 1.487 8.174 1.00 95.75 91 LEU A N 1
ATOM 721 C CA . LEU A 1 91 ? 5.656 0.575 8.181 1.00 95.75 91 LEU A CA 1
ATOM 722 C C . LEU A 1 91 ? 6.020 -0.846 8.632 1.00 95.75 91 LEU A C 1
ATOM 724 O O . LEU A 1 91 ? 5.121 -1.630 8.886 1.00 95.75 91 LEU A O 1
ATOM 728 N N . GLN A 1 92 ? 7.316 -1.183 8.699 1.00 95.75 92 GLN A N 1
ATOM 729 C CA . GLN A 1 92 ? 7.809 -2.506 9.111 1.00 95.75 92 GLN A CA 1
ATOM 730 C C . GLN A 1 92 ? 7.082 -3.691 8.428 1.00 95.75 92 GLN A C 1
ATOM 732 O O . GLN A 1 92 ? 6.563 -4.562 9.120 1.00 95.75 92 GLN A O 1
ATOM 737 N N . PRO A 1 93 ? 7.037 -3.749 7.080 1.00 97.31 93 PRO A N 1
ATOM 738 C CA . PRO A 1 93 ? 6.289 -4.786 6.375 1.00 97.31 93 PRO A CA 1
ATOM 739 C C . PRO A 1 93 ? 6.836 -6.191 6.644 1.00 97.31 93 PRO A C 1
ATOM 741 O O . PRO A 1 93 ? 8.049 -6.409 6.645 1.00 97.31 93 PRO A O 1
ATOM 744 N N . GLU A 1 94 ? 5.938 -7.160 6.787 1.00 97.88 94 GLU A N 1
ATOM 745 C CA . GLU A 1 94 ? 6.258 -8.566 7.042 1.00 97.88 94 GLU A CA 1
ATOM 746 C C . GLU A 1 94 ? 6.802 -9.265 5.799 1.00 97.88 94 GLU A C 1
ATOM 748 O O . GLU A 1 94 ? 7.585 -10.210 5.902 1.00 97.88 94 GLU A O 1
ATOM 753 N N . ILE A 1 95 ? 6.385 -8.812 4.614 1.00 97.31 95 ILE A N 1
ATOM 754 C CA . ILE A 1 95 ? 6.848 -9.345 3.334 1.00 97.31 95 ILE A CA 1
ATOM 755 C C . ILE A 1 95 ? 7.226 -8.182 2.424 1.00 97.31 95 ILE A C 1
ATOM 757 O O . ILE A 1 95 ? 6.444 -7.251 2.233 1.00 97.31 95 ILE A O 1
ATOM 761 N N . ILE A 1 96 ? 8.401 -8.271 1.801 1.00 94.94 96 ILE A N 1
ATOM 762 C CA . ILE A 1 96 ? 8.815 -7.387 0.710 1.00 94.94 96 ILE A CA 1
ATOM 763 C C . ILE A 1 96 ? 9.012 -8.248 -0.536 1.00 94.94 96 ILE A C 1
ATOM 765 O O . ILE A 1 96 ? 9.925 -9.066 -0.606 1.00 94.94 96 ILE A O 1
ATOM 769 N N . ALA A 1 97 ? 8.142 -8.060 -1.522 1.00 93.25 97 ALA A N 1
ATOM 770 C CA . ALA A 1 97 ? 8.260 -8.647 -2.845 1.00 93.25 97 ALA A CA 1
ATOM 771 C C . ALA A 1 97 ? 8.916 -7.647 -3.805 1.00 93.25 97 ALA A C 1
ATOM 773 O O . ALA A 1 97 ? 8.602 -6.453 -3.790 1.00 93.25 97 ALA A O 1
ATOM 774 N N . LEU A 1 98 ? 9.794 -8.139 -4.676 1.00 88.75 98 LEU A N 1
ATOM 775 C CA . LEU A 1 98 ? 10.339 -7.363 -5.787 1.00 88.75 98 LEU A CA 1
ATOM 776 C C . LEU A 1 98 ? 9.532 -7.676 -7.044 1.00 88.75 98 LEU A C 1
ATOM 778 O O . LEU A 1 98 ? 9.286 -8.841 -7.359 1.00 88.75 98 LEU A O 1
ATOM 782 N N . HIS A 1 99 ? 9.097 -6.645 -7.763 1.00 84.88 99 HIS A N 1
ATOM 783 C CA . HIS A 1 99 ? 8.471 -6.847 -9.066 1.00 84.88 99 HIS A CA 1
ATOM 784 C C . HIS A 1 99 ? 9.488 -7.445 -10.057 1.00 84.88 99 HIS A C 1
ATOM 786 O O . HIS A 1 99 ? 10.651 -7.070 -10.019 1.00 84.88 99 HIS A O 1
ATOM 792 N N . ALA A 1 100 ? 9.072 -8.304 -10.993 1.00 78.81 100 ALA A N 1
ATOM 793 C CA . ALA A 1 100 ? 9.999 -8.967 -11.928 1.00 78.81 100 ALA A CA 1
ATOM 794 C C . ALA A 1 100 ? 10.882 -7.986 -12.733 1.00 78.81 100 ALA A C 1
ATOM 796 O O . ALA A 1 100 ? 12.056 -8.248 -12.944 1.00 78.81 100 ALA A O 1
ATOM 797 N N . LEU A 1 101 ? 10.352 -6.803 -13.076 1.00 73.62 101 LEU A N 1
ATOM 798 C CA . LEU A 1 101 ? 11.122 -5.705 -13.695 1.00 73.62 101 LEU A CA 1
ATOM 799 C C . LEU A 1 101 ? 12.359 -5.267 -12.891 1.00 73.62 101 LEU A C 1
ATOM 801 O O . LEU A 1 101 ? 13.266 -4.665 -13.451 1.00 73.62 101 LEU A O 1
ATOM 805 N N . PHE A 1 102 ? 12.382 -5.498 -11.578 1.00 69.06 102 PHE A N 1
ATOM 806 C CA . PHE A 1 102 ? 13.556 -5.233 -10.752 1.00 69.06 102 PHE A CA 1
ATOM 807 C C . PHE A 1 102 ? 14.658 -6.273 -10.973 1.00 69.06 102 PHE A C 1
ATOM 809 O O . PHE A 1 102 ? 15.827 -5.907 -10.923 1.00 69.06 102 PHE A O 1
ATOM 816 N N . CYS A 1 103 ? 14.302 -7.532 -11.251 1.00 65.19 103 CYS A N 1
ATOM 817 C CA . CYS A 1 103 ? 15.269 -8.589 -11.549 1.00 65.19 103 CYS A CA 1
ATOM 818 C C . CYS A 1 103 ? 16.042 -8.285 -12.837 1.00 65.19 103 CYS A C 1
ATOM 820 O O . CYS A 1 103 ? 17.253 -8.459 -12.864 1.00 65.19 103 CYS A O 1
ATOM 822 N N . ASP A 1 104 ? 15.365 -7.740 -13.851 1.00 66.62 104 ASP A N 1
ATOM 823 C CA . ASP A 1 104 ? 16.007 -7.362 -15.116 1.00 66.62 104 ASP A CA 1
ATOM 824 C C . ASP A 1 104 ? 16.900 -6.109 -14.981 1.00 66.62 104 ASP A C 1
ATOM 826 O O . ASP A 1 104 ? 17.781 -5.882 -15.803 1.00 66.62 104 ASP A O 1
ATOM 830 N N . ALA A 1 105 ? 16.670 -5.269 -13.963 1.00 64.69 105 ALA A N 1
ATOM 831 C CA . ALA A 1 105 ? 17.342 -3.974 -13.797 1.00 64.69 105 ALA A CA 1
ATOM 832 C C . ALA A 1 105 ? 18.478 -3.968 -12.755 1.00 64.69 105 ALA A C 1
ATOM 834 O O . ALA A 1 105 ? 19.285 -3.039 -12.748 1.00 64.69 105 ALA A O 1
ATOM 835 N N . LEU A 1 106 ? 18.523 -4.952 -11.851 1.00 62.84 106 LEU A N 1
ATOM 836 C CA . LEU A 1 106 ? 19.489 -5.045 -10.748 1.00 62.84 106 LEU A CA 1
ATOM 837 C C . LEU A 1 106 ? 20.302 -6.344 -10.776 1.00 62.84 106 LEU A C 1
ATOM 839 O O . LEU A 1 106 ? 20.711 -6.813 -9.710 1.00 62.84 106 LEU A O 1
ATOM 843 N N . GLU A 1 107 ? 20.551 -6.904 -11.965 1.00 58.31 107 GLU A N 1
ATOM 844 C CA . GLU A 1 107 ? 21.368 -8.114 -12.130 1.00 58.31 107 GLU A CA 1
ATOM 845 C C . GLU A 1 107 ? 22.629 -8.029 -11.253 1.00 58.31 107 GLU A C 1
ATOM 847 O O . GLU A 1 107 ? 22.777 -8.837 -10.346 1.00 58.31 107 GLU A O 1
ATOM 852 N N . ASP A 1 108 ? 23.414 -6.951 -11.350 1.00 64.62 108 ASP A N 1
ATOM 853 C CA . ASP A 1 108 ? 24.660 -6.781 -10.583 1.00 64.62 108 ASP A CA 1
ATOM 854 C C . ASP A 1 108 ? 24.497 -6.706 -9.053 1.00 64.62 108 ASP A C 1
ATOM 856 O O . ASP A 1 108 ? 25.369 -7.174 -8.322 1.00 64.62 108 ASP A O 1
ATOM 860 N N . MET A 1 109 ? 23.411 -6.124 -8.527 1.00 67.88 109 MET A N 1
ATOM 861 C CA . MET A 1 109 ? 23.209 -6.017 -7.070 1.00 67.88 109 MET A CA 1
ATOM 862 C C . MET A 1 109 ? 22.760 -7.356 -6.486 1.00 67.88 109 MET A C 1
ATOM 864 O O . MET A 1 109 ? 23.299 -7.797 -5.471 1.00 67.88 109 MET A O 1
ATOM 868 N N . ILE A 1 110 ? 21.785 -8.004 -7.130 1.00 63.81 110 ILE A N 1
ATOM 869 C CA . ILE A 1 110 ? 21.255 -9.303 -6.698 1.00 63.81 110 ILE A CA 1
ATOM 870 C C . ILE A 1 110 ? 22.352 -10.364 -6.830 1.00 63.81 110 ILE A C 1
ATOM 872 O O . ILE A 1 110 ? 22.601 -11.122 -5.892 1.00 63.81 110 ILE A O 1
ATOM 876 N N . VAL A 1 111 ? 23.068 -10.359 -7.955 1.00 65.56 111 VAL A N 1
ATOM 877 C CA . VAL A 1 111 ? 24.231 -11.216 -8.197 1.00 65.56 111 VAL A CA 1
ATOM 878 C C . VAL A 1 111 ? 25.368 -10.880 -7.222 1.00 65.56 111 VAL A C 1
ATOM 880 O O . VAL A 1 111 ? 25.980 -11.782 -6.652 1.00 65.56 111 VAL A O 1
ATOM 883 N N . GLY A 1 112 ? 25.610 -9.600 -6.935 1.00 66.62 112 GLY A N 1
ATOM 884 C CA . GLY A 1 112 ? 26.585 -9.160 -5.937 1.00 66.62 112 GLY A CA 1
ATOM 885 C C . GLY A 1 112 ? 26.279 -9.673 -4.528 1.00 66.62 112 GLY A C 1
ATOM 886 O O . GLY A 1 112 ? 27.185 -10.128 -3.832 1.00 66.62 112 GLY A O 1
ATOM 887 N N . TRP A 1 113 ? 25.009 -9.681 -4.111 1.00 67.81 113 TRP A N 1
ATOM 888 C CA . TRP A 1 113 ? 24.595 -10.294 -2.845 1.00 67.81 113 TRP A CA 1
ATOM 889 C C . TRP A 1 113 ? 24.804 -11.806 -2.853 1.00 67.81 113 TRP A C 1
ATOM 891 O O . TRP A 1 113 ? 25.280 -12.346 -1.859 1.00 67.81 113 TRP A O 1
ATOM 901 N N . MET A 1 114 ? 24.545 -12.494 -3.969 1.00 60.50 114 MET A N 1
ATOM 902 C CA . MET A 1 114 ? 24.879 -13.918 -4.080 1.00 60.50 114 MET A CA 1
ATOM 903 C C . MET A 1 114 ? 26.382 -14.154 -3.879 1.00 60.50 114 MET A C 1
ATOM 905 O O . MET A 1 114 ? 26.755 -15.057 -3.134 1.00 60.50 114 MET A O 1
ATOM 909 N N . TYR A 1 115 ? 27.252 -13.324 -4.461 1.00 61.34 115 TYR A N 1
ATOM 910 C CA . TYR A 1 115 ? 28.705 -13.485 -4.332 1.00 61.34 115 TYR A CA 1
ATOM 911 C C . TYR A 1 115 ? 29.268 -13.078 -2.964 1.00 61.34 115 TYR A C 1
ATOM 913 O O . TYR A 1 115 ? 30.177 -13.747 -2.473 1.00 61.34 115 TYR A O 1
ATOM 921 N N . LEU A 1 116 ? 28.707 -12.057 -2.307 1.00 56.47 116 LEU A N 1
ATOM 922 C CA . LEU A 1 116 ? 29.114 -11.638 -0.957 1.00 56.47 116 LEU A CA 1
ATOM 923 C C . LEU A 1 116 ? 28.820 -12.699 0.117 1.00 56.47 116 LEU A C 1
ATOM 925 O O . LEU A 1 116 ? 29.502 -12.728 1.138 1.00 56.47 116 LEU A O 1
ATOM 929 N N . TYR A 1 117 ? 27.854 -13.589 -0.119 1.00 52.25 117 TYR A N 1
ATOM 930 C CA . TYR A 1 117 ? 27.559 -14.721 0.769 1.00 52.25 117 TYR A CA 1
ATOM 931 C C . TYR A 1 117 ? 28.133 -16.064 0.281 1.00 52.25 117 TYR A C 1
ATOM 933 O O . TYR A 1 117 ? 28.014 -17.060 0.993 1.00 52.25 117 TYR A O 1
ATOM 941 N N . SER A 1 118 ? 28.773 -16.112 -0.896 1.00 51.09 118 SER A N 1
ATOM 942 C CA . SER A 1 118 ? 29.305 -17.357 -1.485 1.00 51.09 118 SER A CA 1
ATOM 943 C C . SER A 1 118 ? 30.792 -17.613 -1.220 1.00 51.09 118 SER A C 1
ATOM 945 O O . SER A 1 118 ? 31.279 -18.693 -1.545 1.00 51.09 118 SER A O 1
ATOM 947 N N . TYR A 1 119 ? 31.513 -16.677 -0.599 1.00 44.75 119 TYR A N 1
ATOM 948 C CA . TYR A 1 119 ? 32.889 -16.903 -0.151 1.00 44.75 119 TYR A CA 1
ATOM 949 C C . TYR A 1 119 ? 33.025 -16.583 1.340 1.00 44.75 119 TYR A C 1
ATOM 951 O O . TYR A 1 119 ? 33.037 -15.405 1.703 1.00 44.75 119 TYR A O 1
ATOM 959 N N . PRO A 1 120 ? 33.165 -17.585 2.232 1.00 43.81 120 PRO A N 1
ATOM 960 C CA . PRO A 1 120 ? 33.765 -17.311 3.524 1.00 43.81 120 PRO A CA 1
ATOM 961 C C . PRO A 1 120 ? 35.205 -16.865 3.257 1.00 43.81 120 PRO A C 1
ATOM 963 O O . PRO A 1 120 ? 35.982 -17.597 2.646 1.00 43.81 120 PRO A O 1
ATOM 966 N N . LEU A 1 121 ? 35.529 -15.640 3.669 1.00 44.66 121 LEU A N 1
ATOM 967 C CA . LEU A 1 121 ? 36.903 -15.161 3.766 1.00 44.66 121 LEU A CA 1
ATOM 968 C C . LEU A 1 121 ? 37.692 -16.151 4.639 1.00 44.66 121 LEU A C 1
ATOM 970 O O . LEU A 1 121 ? 37.525 -16.161 5.860 1.00 44.66 121 LEU A O 1
ATOM 974 N N . PHE A 1 122 ? 38.517 -16.975 3.997 1.00 42.97 122 PHE A N 1
ATOM 975 C CA . PHE A 1 122 ? 39.627 -17.716 4.587 1.00 42.97 122 PHE A CA 1
ATOM 976 C C . PHE A 1 122 ? 40.878 -17.419 3.768 1.00 42.97 122 PHE A C 1
ATOM 978 O O . PHE A 1 122 ? 40.783 -17.471 2.520 1.00 42.97 122 PHE A O 1
#

Secondary structure (DSSP, 8-state):
-EE-TTTTT-GGGTTHHHHHIIIIIT-HHHHHHHHHHHHHTT--EEEEE--HHHHHHHHHHHHHHTSPPEEEEEEPSSS-HHHHHHHHGGG--SEEEEPHHHHHH-HHHHHHHHHHTT----

Nearest PDB structures (foldseek):
  8q52-assembly1_A  TM=5.338E-01  e=2.263E-01  Escherichia coli K-12
  3b2n-assembly1_A  TM=5.715E-01  e=3.784E-01  Staphylococcus aureus
  1a04-assembly2_B  TM=4.764E-01  e=5.565E-01  Escherichia coli
  6g4q-assembly1_B  TM=5.024E-01  e=1.369E+00  Homo sapiens
  8twd-assembly2_D  TM=4.698E-01  e=1.887E+00  Escherichia coli

Radius of gyration: 16.58 Å; Cα contacts (8 Å, |Δi|>4): 168; chains: 1; bounding box: 54×30×36 Å

Mean predicted aligned error: 6.07 Å

Sequence (122 aa):
MLGTSPFIGAAQFGRKAYGYRKLFFHNESNMKRLFIKSATLGVKAVQLIVYEPLVNALREAEKEIGEHFFIAATIMGGRKFEHDLNLIKPLQPEIIALHALFCDALEDMIVGWMYLYSYPLF

pLDDT: mean 88.82, std 14.78, range [42.97, 98.62]

Foldseek 3Di:
DAECCLLCLHCVVPPCSVVSPVQHVVDLPSLLVVLLVCVVVVQQAYAAEQDLSNLVSQVVNCVVVVHAGQYAYEDEPDDDPVVSCVSCVVNPHPHYHYDVNVCVVPVPVVVVVVVVVVDDDD

Solvent-accessible surface area (backbone atoms only — not comparable to full-atom values): 6803 Å² total; per-residue (Å²): 104,48,76,42,55,58,38,68,20,41,71,92,53,52,84,53,11,60,58,32,22,64,57,21,54,77,28,39,66,55,44,18,53,50,50,46,52,39,42,79,71,68,42,56,31,33,42,40,59,69,42,71,52,55,52,52,17,49,53,57,24,30,68,71,70,74,51,82,62,49,29,38,32,32,47,61,52,93,64,65,65,68,58,57,50,61,67,45,54,87,71,64,52,82,36,82,44,73,35,70,64,35,60,79,71,36,51,70,58,60,51,44,53,54,54,68,72,69,55,83,92,124